Protein AF-A0A7I8E048-F1 (afdb_monomer_lite)

pLDDT: mean 87.45, std 17.74, range [36.0, 98.31]

Secondary structure (DSSP, 8-state):
-EEEEETTEEEEE-GGGHHHHHTTTPEEE-TTT--EEEPPPP-SHHHHHHHHHHHHHHHHHHHHHHHHHHHHHHHHHHHHHHHHHHHHS--TTSSSSSSS---

Foldseek 3Di:
DWWWDDVPDIDDDDPVCVVVVLQVQIFTADPPPRHGPGTRDDPDPVSVVVVVVVVVVVVVVVVVVVVVVVVVVVVVVVVVVVVVVVVPPPPPPPPDPDPDDDD

Sequence (103 aa):
MSQVRKGNRILTIEPHRVDDYVARGYDHIDEESGEVIKKGDPVSLADFKREYSSLKAQIKEKDARIVELEAQNADLTTKVEELEANAKT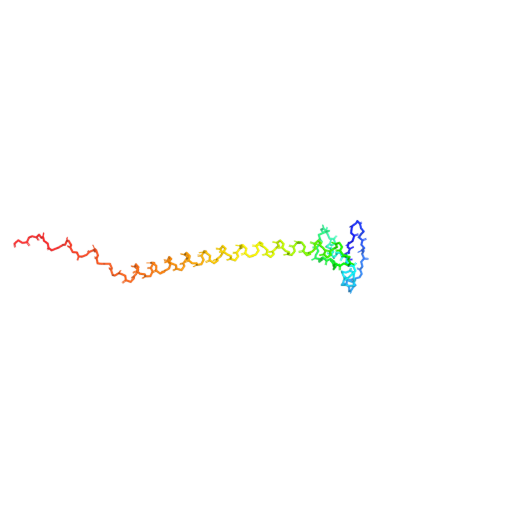PAKASKAKKDTAEE

Organism: NCBI:txid1982626

Structure (mmCIF, N/CA/C/O backbone):
data_AF-A0A7I8E048-F1
#
_entry.id   AF-A0A7I8E048-F1
#
loop_
_atom_site.group_PDB
_atom_site.id
_atom_site.type_symbol
_atom_site.label_atom_id
_atom_site.label_alt_id
_atom_site.label_comp_id
_atom_site.label_asym_id
_atom_site.label_entity_id
_atom_site.label_seq_id
_atom_site.pdbx_PDB_ins_code
_atom_site.Cartn_x
_atom_site.Cartn_y
_atom_site.Cartn_z
_atom_site.occupancy
_atom_site.B_iso_or_equiv
_atom_site.auth_seq_id
_atom_site.auth_comp_id
_atom_site.auth_asym_id
_atom_site.auth_atom_id
_atom_site.pdbx_PDB_model_num
ATOM 1 N N . MET A 1 1 ? 0.299 -12.443 -24.249 1.00 86.69 1 MET A N 1
ATOM 2 C CA . MET A 1 1 ? 1.519 -11.630 -24.038 1.00 86.69 1 MET A CA 1
ATOM 3 C C . MET A 1 1 ? 1.283 -10.777 -22.798 1.00 86.69 1 MET A C 1
ATOM 5 O O . MET A 1 1 ? 0.173 -10.815 -22.288 1.00 86.69 1 MET A O 1
ATOM 9 N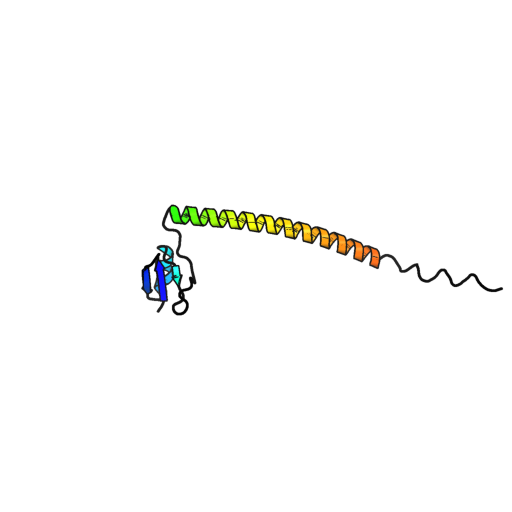 N . SER A 1 2 ? 2.284 -10.070 -22.276 1.00 94.31 2 SER A N 1
ATOM 10 C CA . SER A 1 2 ? 2.087 -9.115 -21.173 1.00 94.31 2 SER A CA 1
ATOM 11 C C . SER A 1 2 ? 2.686 -7.765 -21.540 1.00 94.31 2 SER A C 1
ATOM 13 O O . SER A 1 2 ? 3.637 -7.711 -22.320 1.00 94.31 2 SER A O 1
ATOM 15 N N . GLN A 1 3 ? 2.152 -6.676 -20.990 1.00 97.00 3 GLN A N 1
ATOM 16 C CA . GLN A 1 3 ? 2.641 -5.328 -21.269 1.00 97.00 3 GLN A CA 1
ATOM 17 C C . GLN A 1 3 ? 3.179 -4.663 -20.006 1.00 97.00 3 GLN A C 1
ATOM 19 O O . GLN A 1 3 ? 2.581 -4.730 -18.936 1.00 97.00 3 GLN A O 1
ATOM 24 N N . VAL A 1 4 ? 4.330 -4.005 -20.124 1.00 97.19 4 VAL A N 1
ATOM 25 C CA . VAL A 1 4 ? 4.936 -3.244 -19.027 1.00 97.19 4 VAL A CA 1
ATOM 26 C C . VAL A 1 4 ? 5.268 -1.823 -19.464 1.00 97.19 4 VAL A C 1
ATOM 28 O O . VAL A 1 4 ? 5.637 -1.591 -20.616 1.00 97.19 4 VAL A O 1
ATOM 31 N N . ARG A 1 5 ? 5.167 -0.854 -18.552 1.00 96.69 5 ARG A N 1
ATOM 32 C CA . ARG A 1 5 ? 5.317 0.578 -18.834 1.00 96.69 5 ARG A CA 1
ATOM 33 C C . ARG A 1 5 ? 6.317 1.254 -17.904 1.00 96.69 5 ARG A C 1
ATOM 35 O O . ARG A 1 5 ? 6.275 1.069 -16.697 1.00 96.69 5 ARG A O 1
ATOM 42 N N . LYS A 1 6 ? 7.167 2.126 -18.446 1.00 94.06 6 LYS A N 1
ATOM 43 C CA . LYS A 1 6 ? 7.992 3.057 -17.660 1.00 94.06 6 LYS A CA 1
ATOM 44 C C . LYS A 1 6 ? 7.983 4.434 -18.313 1.00 94.06 6 LYS A C 1
ATOM 46 O O . LYS A 1 6 ? 8.528 4.619 -19.402 1.00 94.06 6 LYS A O 1
ATOM 51 N N . GLY A 1 7 ? 7.326 5.397 -17.667 1.00 89.25 7 GLY A N 1
ATOM 52 C CA . GLY A 1 7 ? 7.013 6.686 -18.290 1.00 89.25 7 GLY A CA 1
ATOM 53 C C . GLY A 1 7 ? 6.171 6.488 -19.556 1.00 89.25 7 GLY A C 1
ATOM 54 O O . GLY A 1 7 ? 5.179 5.766 -19.528 1.00 89.25 7 GLY A O 1
ATOM 55 N N . ASN A 1 8 ? 6.610 7.064 -20.675 1.00 93.56 8 ASN A N 1
ATOM 56 C CA . ASN A 1 8 ? 5.923 6.953 -21.970 1.00 93.56 8 ASN A CA 1
ATOM 57 C C . ASN A 1 8 ? 6.288 5.681 -22.756 1.00 93.56 8 ASN A C 1
ATOM 59 O O . ASN A 1 8 ? 5.824 5.494 -23.877 1.00 93.56 8 ASN A O 1
ATOM 63 N N . ARG A 1 9 ? 7.158 4.822 -22.211 1.00 95.19 9 ARG A N 1
ATOM 64 C CA . ARG A 1 9 ? 7.616 3.608 -22.891 1.00 95.19 9 ARG A CA 1
ATOM 65 C C . ARG A 1 9 ? 6.773 2.415 -22.465 1.00 95.19 9 ARG A C 1
ATOM 67 O O . ARG A 1 9 ? 6.807 2.062 -21.290 1.00 95.19 9 ARG A O 1
ATOM 74 N N . ILE A 1 10 ? 6.106 1.774 -23.422 1.00 96.00 10 ILE A N 1
ATOM 75 C CA . ILE A 1 10 ? 5.395 0.500 -23.246 1.00 96.00 10 ILE A CA 1
ATOM 76 C C . ILE A 1 10 ? 6.171 -0.601 -23.975 1.00 96.00 10 ILE A C 1
ATOM 78 O O . ILE A 1 10 ? 6.682 -0.380 -25.074 1.00 96.00 10 ILE A O 1
ATOM 82 N N . LEU A 1 11 ? 6.306 -1.764 -23.343 1.00 96.38 11 LEU A N 1
ATOM 83 C CA . LEU A 1 11 ? 6.974 -2.941 -23.885 1.00 96.38 11 LEU A CA 1
ATOM 84 C C . LEU A 1 11 ? 6.052 -4.150 -23.782 1.00 96.38 11 LEU A C 1
ATOM 86 O O . LEU A 1 11 ? 5.561 -4.455 -22.698 1.00 96.38 11 LEU A O 1
ATOM 90 N N . THR A 1 12 ? 5.894 -4.872 -24.886 1.00 96.62 12 THR A N 1
ATOM 91 C CA . THR A 1 12 ? 5.264 -6.192 -24.892 1.00 96.62 12 THR A CA 1
ATOM 92 C C . THR A 1 12 ? 6.332 -7.242 -24.595 1.00 96.62 12 THR A C 1
ATOM 94 O O . THR A 1 12 ? 7.343 -7.326 -25.292 1.00 96.62 12 THR A O 1
ATOM 97 N N . ILE A 1 13 ? 6.129 -8.021 -23.539 1.00 95.25 13 ILE A N 1
ATOM 98 C CA . ILE A 1 13 ? 7.068 -9.022 -23.032 1.00 95.25 13 ILE A CA 1
ATOM 99 C C . ILE A 1 13 ? 6.371 -10.368 -22.820 1.00 95.25 13 ILE A C 1
ATOM 101 O O . ILE A 1 13 ? 5.142 -10.478 -22.831 1.00 95.25 13 ILE A O 1
ATOM 105 N N . GLU A 1 14 ? 7.173 -11.409 -22.623 1.00 95.44 14 GLU A N 1
ATOM 106 C CA . GLU A 1 14 ? 6.664 -12.716 -22.222 1.00 95.44 14 GLU A CA 1
ATOM 107 C C . GLU A 1 14 ? 6.159 -12.678 -20.767 1.00 95.44 14 GLU A C 1
ATOM 109 O O . GLU A 1 14 ? 6.811 -12.055 -19.922 1.00 95.44 14 GLU A O 1
ATOM 114 N N . PRO A 1 15 ? 5.045 -13.362 -20.439 1.00 93.75 15 PRO A N 1
ATOM 115 C CA . PRO A 1 15 ? 4.415 -13.258 -19.119 1.00 93.75 15 PRO A CA 1
ATOM 116 C C . PRO A 1 15 ? 5.331 -13.599 -17.938 1.00 93.75 15 PRO A C 1
ATOM 118 O O . PRO A 1 15 ? 5.275 -12.953 -16.898 1.00 93.75 15 PRO A O 1
ATOM 121 N N . HIS A 1 16 ? 6.229 -14.572 -18.102 1.00 95.12 16 HIS A N 1
ATOM 122 C CA . HIS A 1 16 ? 7.142 -14.994 -17.035 1.00 95.12 16 HIS A CA 1
ATOM 123 C C . HIS A 1 16 ? 8.255 -13.975 -16.735 1.00 95.12 16 HIS A C 1
ATOM 125 O O . HIS A 1 16 ? 8.960 -14.120 -15.745 1.00 95.12 16 HIS A O 1
ATOM 131 N N . ARG A 1 17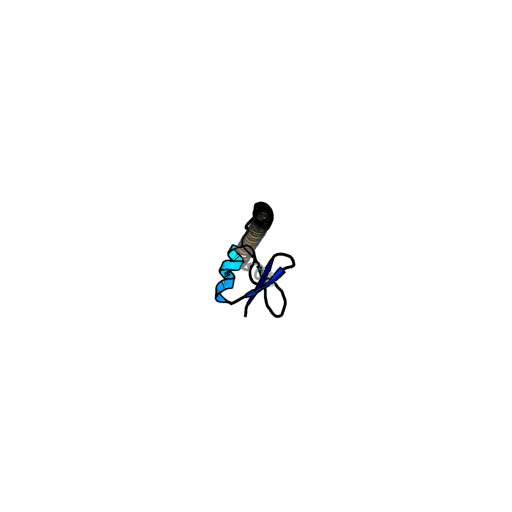 ? 8.426 -12.944 -17.575 1.00 96.06 17 ARG A N 1
ATOM 132 C CA . ARG A 1 17 ? 9.419 -11.877 -17.377 1.00 96.06 17 ARG A CA 1
ATOM 133 C C . ARG A 1 17 ? 8.839 -10.648 -16.685 1.00 96.06 17 ARG A C 1
ATOM 135 O O . ARG A 1 17 ? 9.575 -9.696 -16.443 1.00 96.06 17 ARG A O 1
ATOM 142 N N . VAL A 1 18 ? 7.538 -10.632 -16.393 1.00 95.88 18 VAL A N 1
ATOM 143 C CA . VAL A 1 18 ? 6.872 -9.470 -15.787 1.00 95.88 18 VAL A CA 1
ATOM 144 C C . VAL A 1 18 ? 7.549 -9.073 -14.480 1.00 95.88 18 VAL A C 1
ATOM 146 O O . VAL A 1 18 ? 7.894 -7.903 -14.325 1.00 95.88 18 VAL A O 1
ATOM 149 N N . ASP A 1 19 ? 7.833 -10.028 -13.594 1.00 96.31 19 ASP A N 1
ATOM 150 C CA . ASP A 1 19 ? 8.456 -9.724 -12.303 1.00 96.31 19 ASP A CA 1
ATOM 151 C C . ASP A 1 19 ? 9.882 -9.158 -12.442 1.00 96.31 19 ASP A C 1
ATOM 153 O O . ASP A 1 19 ? 10.229 -8.215 -11.732 1.00 96.31 19 ASP A O 1
ATOM 157 N N . ASP A 1 20 ? 10.673 -9.611 -13.423 1.00 97.00 20 ASP A N 1
ATOM 158 C CA . ASP A 1 20 ? 11.997 -9.032 -13.706 1.00 97.00 20 ASP A CA 1
ATOM 159 C C . ASP A 1 20 ? 11.911 -7.555 -14.112 1.00 97.00 20 ASP A C 1
ATOM 161 O O . ASP A 1 20 ? 12.781 -6.747 -13.779 1.00 97.00 20 ASP A O 1
ATOM 165 N N . TYR A 1 21 ? 10.892 -7.197 -14.897 1.00 96.62 21 TYR A N 1
ATOM 166 C CA . TYR A 1 21 ? 10.678 -5.822 -15.346 1.00 96.62 21 TYR A CA 1
ATOM 167 C C . TYR A 1 21 ? 10.090 -4.957 -14.231 1.00 96.62 21 TYR A C 1
ATOM 169 O O . TYR A 1 21 ? 10.504 -3.804 -14.083 1.00 96.62 21 TYR A O 1
ATOM 177 N N . VAL A 1 22 ? 9.206 -5.521 -13.408 1.00 96.50 22 VAL A N 1
ATOM 178 C CA . VAL A 1 22 ? 8.694 -4.879 -12.192 1.00 96.50 22 VAL A CA 1
ATOM 179 C C . VAL A 1 22 ? 9.836 -4.539 -11.240 1.00 96.50 22 VAL A C 1
ATOM 181 O O . VAL A 1 22 ? 9.951 -3.378 -10.855 1.00 96.50 22 VAL A O 1
ATOM 184 N N . ALA A 1 23 ? 10.768 -5.464 -10.995 1.00 95.62 23 ALA A N 1
ATOM 185 C CA . ALA A 1 23 ? 11.961 -5.220 -10.176 1.00 95.62 23 ALA A CA 1
ATOM 186 C C . ALA A 1 23 ? 12.896 -4.131 -10.745 1.00 95.62 23 ALA A C 1
ATOM 188 O O . ALA A 1 23 ? 13.703 -3.535 -10.034 1.00 95.62 23 ALA A O 1
ATOM 189 N N . ARG A 1 24 ? 12.793 -3.831 -12.047 1.00 95.19 24 ARG A N 1
ATOM 190 C CA . ARG A 1 24 ? 13.522 -2.737 -12.723 1.00 95.19 24 ARG A CA 1
ATOM 191 C C . ARG A 1 24 ? 12.733 -1.419 -12.750 1.00 95.19 24 ARG A C 1
ATOM 193 O O . ARG A 1 24 ? 13.153 -0.448 -13.403 1.00 95.19 24 ARG A O 1
ATOM 200 N N . GLY A 1 25 ? 11.588 -1.378 -12.076 1.00 94.38 25 GLY A N 1
ATOM 201 C CA . GLY A 1 25 ? 10.710 -0.219 -11.974 1.00 94.38 25 GLY A CA 1
ATOM 202 C C . GLY A 1 25 ? 9.833 0.010 -13.203 1.00 94.38 25 GLY A C 1
ATOM 203 O O . GLY A 1 25 ? 9.583 1.164 -13.553 1.00 94.38 25 GLY A O 1
ATOM 204 N N . TYR A 1 26 ? 9.432 -1.050 -13.912 1.00 96.88 26 TYR A N 1
ATOM 205 C CA . TYR A 1 26 ? 8.347 -0.977 -14.893 1.00 96.88 26 TYR A CA 1
ATOM 206 C C . TYR A 1 26 ? 7.018 -1.367 -14.239 1.00 96.88 26 TYR A C 1
ATOM 208 O O . TYR A 1 26 ? 6.936 -2.359 -13.528 1.00 96.88 26 TYR A O 1
ATOM 216 N N . ASP A 1 27 ? 5.962 -0.622 -14.532 1.00 96.62 27 ASP A N 1
ATOM 217 C CA . ASP A 1 27 ? 4.598 -0.965 -14.144 1.00 96.62 27 ASP A CA 1
ATOM 218 C C . ASP A 1 27 ? 4.083 -2.099 -15.040 1.00 96.62 27 ASP A C 1
ATOM 220 O O . ASP A 1 27 ? 4.156 -1.984 -16.260 1.00 96.62 27 ASP A O 1
ATOM 224 N N . HIS A 1 28 ? 3.526 -3.165 -14.470 1.00 97.12 28 HIS A N 1
ATOM 225 C CA . HIS A 1 28 ? 2.726 -4.131 -15.224 1.00 97.12 28 HIS A CA 1
ATOM 226 C C . HIS A 1 28 ? 1.369 -3.504 -15.526 1.00 97.12 28 HIS A C 1
ATOM 228 O O . HIS A 1 28 ? 0.675 -3.069 -14.601 1.00 97.12 28 HIS A O 1
ATOM 234 N N . ILE A 1 29 ? 1.012 -3.437 -16.806 1.00 96.94 29 ILE A N 1
ATOM 235 C CA . ILE A 1 29 ? -0.236 -2.835 -17.260 1.00 96.94 29 ILE A CA 1
ATOM 236 C C . ILE A 1 29 ? -1.125 -3.870 -17.937 1.00 96.94 29 ILE A C 1
ATOM 238 O O . ILE A 1 29 ? -0.639 -4.817 -18.556 1.00 96.94 29 ILE A O 1
ATOM 242 N N . ASP A 1 30 ? -2.426 -3.663 -17.803 1.00 94.62 30 ASP A N 1
ATOM 243 C CA . ASP A 1 30 ? -3.428 -4.418 -18.533 1.00 94.62 30 ASP A CA 1
ATOM 244 C C . ASP A 1 30 ? -3.393 -4.045 -20.019 1.00 94.62 30 ASP A C 1
ATOM 246 O O . ASP A 1 30 ? -3.258 -2.873 -20.376 1.00 94.62 30 ASP A O 1
ATOM 250 N N . GLU A 1 31 ? -3.472 -5.054 -20.882 1.00 90.12 31 GLU A N 1
ATOM 251 C CA . GLU A 1 31 ? -3.293 -4.889 -22.327 1.00 90.12 31 GLU A CA 1
ATOM 252 C C . GLU A 1 31 ? -4.489 -4.188 -22.991 1.00 90.12 31 GLU A C 1
ATOM 254 O O . GLU A 1 31 ? -4.299 -3.466 -23.970 1.00 90.12 31 GLU A O 1
ATOM 259 N N . GLU A 1 32 ? -5.701 -4.349 -22.453 1.00 89.50 32 GLU A N 1
ATOM 260 C CA . GLU A 1 32 ? -6.922 -3.772 -23.028 1.00 89.50 32 GLU A CA 1
ATOM 261 C C . GLU A 1 32 ? -7.196 -2.358 -22.505 1.00 89.50 32 GLU A C 1
ATOM 263 O O . GLU A 1 32 ? -7.498 -1.447 -23.277 1.00 89.50 32 GLU A O 1
ATOM 268 N N . SER A 1 33 ? -7.075 -2.160 -21.193 1.00 89.44 33 SER A N 1
ATOM 269 C CA . SER A 1 33 ? -7.401 -0.895 -20.525 1.00 89.44 33 SER A CA 1
ATOM 270 C C . SER A 1 33 ? -6.208 0.056 -20.382 1.00 89.44 33 SER A C 1
ATOM 272 O O . SER A 1 33 ? -6.392 1.264 -20.221 1.00 89.44 33 SER A O 1
ATOM 274 N N . GLY A 1 34 ? -4.970 -0.454 -20.423 1.00 89.31 34 GLY A N 1
ATOM 275 C CA . GLY A 1 34 ? -3.761 0.328 -20.137 1.00 89.31 34 GLY A CA 1
ATOM 276 C C . GLY A 1 34 ? -3.615 0.742 -18.664 1.00 89.31 34 GLY A C 1
ATOM 277 O O . GLY A 1 34 ? -2.737 1.556 -18.326 1.00 89.31 34 GLY A O 1
ATOM 278 N N . GLU A 1 35 ? -4.467 0.206 -17.786 1.00 93.94 35 GLU A N 1
ATOM 279 C CA . GLU A 1 35 ? -4.421 0.434 -16.346 1.00 93.94 35 GLU A CA 1
ATOM 280 C C . GLU A 1 35 ? -3.254 -0.313 -15.700 1.00 93.94 35 GLU A C 1
ATOM 282 O O . GLU A 1 35 ? -2.782 -1.334 -16.195 1.00 93.94 35 GLU A O 1
ATOM 287 N N . VAL A 1 36 ? -2.747 0.210 -14.581 1.00 94.69 36 VAL A N 1
ATOM 288 C CA . VAL A 1 36 ? -1.636 -0.426 -13.862 1.00 94.69 36 VAL A CA 1
ATOM 289 C C . VAL A 1 36 ? -2.174 -1.551 -12.989 1.00 94.69 36 VAL A C 1
ATOM 291 O O . VAL A 1 36 ? -2.813 -1.284 -11.977 1.00 94.69 36 VAL A O 1
ATOM 294 N N . ILE A 1 37 ? -1.837 -2.792 -13.341 1.00 95.31 37 ILE A N 1
ATOM 295 C CA . ILE A 1 37 ? -2.128 -3.988 -12.541 1.00 95.31 37 ILE A CA 1
ATOM 296 C C . ILE A 1 37 ? -1.174 -4.063 -11.343 1.00 95.31 37 ILE A C 1
ATOM 298 O O . ILE A 1 37 ? -1.593 -4.316 -10.216 1.00 95.31 37 ILE A O 1
ATOM 302 N N . LYS A 1 38 ? 0.128 -3.851 -11.577 1.00 94.62 38 LYS A N 1
ATOM 303 C CA . LYS A 1 38 ? 1.168 -3.907 -10.537 1.00 94.62 38 LYS A CA 1
ATOM 304 C C . LYS A 1 38 ? 2.170 -2.785 -10.753 1.00 94.62 38 LYS A C 1
ATOM 306 O O . LYS A 1 38 ? 2.692 -2.617 -11.854 1.00 94.62 38 LYS A O 1
ATOM 311 N N . LYS A 1 39 ? 2.440 -2.009 -9.704 1.00 93.56 39 LYS A N 1
ATOM 312 C CA . LYS A 1 39 ? 3.450 -0.948 -9.746 1.00 93.56 39 LYS A CA 1
ATOM 313 C C . LYS A 1 39 ? 4.855 -1.541 -9.783 1.00 93.56 39 LYS A C 1
ATOM 315 O O . LYS A 1 39 ? 5.109 -2.543 -9.123 1.00 93.56 39 LYS A O 1
ATOM 320 N N . GLY A 1 40 ? 5.730 -0.917 -10.568 1.00 94.00 40 GLY A N 1
ATOM 321 C CA . GLY A 1 40 ? 7.153 -1.235 -10.579 1.00 94.00 40 GLY A CA 1
ATOM 322 C C . GLY A 1 40 ? 7.819 -0.873 -9.255 1.00 94.00 40 GLY A C 1
ATOM 323 O O . GLY A 1 40 ? 7.435 0.112 -8.619 1.00 94.00 40 GLY A O 1
ATOM 324 N N . ASP A 1 41 ? 8.844 -1.633 -8.882 1.00 93.88 41 ASP A N 1
ATOM 325 C CA . ASP A 1 41 ? 9.604 -1.391 -7.661 1.00 93.88 41 ASP A CA 1
ATOM 326 C C . ASP A 1 41 ? 10.366 -0.055 -7.752 1.00 93.88 41 ASP A C 1
ATOM 328 O O . ASP A 1 41 ? 10.843 0.334 -8.831 1.00 93.88 41 ASP A O 1
ATOM 332 N N . PRO A 1 42 ? 10.509 0.679 -6.636 1.00 92.75 42 PRO A N 1
ATOM 333 C CA . PRO A 1 42 ? 11.323 1.884 -6.596 1.00 92.75 42 PRO A CA 1
ATOM 334 C C . PRO A 1 42 ? 12.790 1.540 -6.887 1.00 92.75 42 PRO A C 1
ATOM 336 O O . PRO A 1 42 ? 13.440 0.801 -6.153 1.00 92.75 42 PRO A O 1
ATOM 339 N N . VAL A 1 43 ? 13.341 2.117 -7.956 1.00 94.00 43 VAL A N 1
ATOM 340 C CA . VAL A 1 43 ? 14.743 1.888 -8.365 1.00 94.00 43 VAL A CA 1
ATOM 341 C C . VAL A 1 43 ? 15.626 3.124 -8.220 1.00 94.00 43 VAL A C 1
ATOM 343 O O . VAL A 1 43 ? 16.838 3.049 -8.411 1.00 94.00 43 VAL A O 1
ATOM 346 N N . SER A 1 44 ? 15.041 4.278 -7.895 1.00 92.50 44 SER A N 1
ATOM 347 C CA . SER A 1 44 ? 15.766 5.531 -7.696 1.00 92.50 44 SER A CA 1
ATOM 348 C C . SER A 1 44 ? 15.435 6.172 -6.353 1.00 92.50 44 SER A C 1
ATOM 350 O O . SER A 1 44 ? 14.364 5.967 -5.784 1.00 92.50 44 SER A O 1
ATOM 352 N N . LEU A 1 45 ? 16.335 7.029 -5.860 1.00 93.19 45 LEU A N 1
ATOM 353 C CA . LEU A 1 45 ? 16.099 7.798 -4.635 1.00 93.19 45 LEU A CA 1
ATOM 354 C C . LEU A 1 45 ? 14.831 8.667 -4.727 1.00 93.19 45 LEU A C 1
ATOM 356 O O . LEU A 1 45 ? 14.156 8.883 -3.723 1.00 93.19 45 LEU A O 1
ATOM 360 N N . ALA A 1 46 ? 14.509 9.177 -5.918 1.00 91.69 46 ALA A N 1
ATOM 361 C CA . ALA A 1 46 ? 13.293 9.952 -6.143 1.00 91.69 46 ALA A CA 1
ATOM 362 C C . ALA A 1 46 ? 12.034 9.083 -5.994 1.00 91.69 46 ALA A C 1
ATOM 364 O O . ALA A 1 46 ? 11.077 9.517 -5.350 1.00 91.69 46 ALA A O 1
ATOM 365 N N . ASP A 1 47 ? 12.063 7.851 -6.516 1.00 90.62 47 ASP A N 1
ATOM 366 C CA . ASP A 1 47 ? 10.966 6.891 -6.362 1.00 90.62 47 ASP A CA 1
ATOM 367 C C . ASP A 1 47 ? 10.749 6.553 -4.885 1.00 90.62 47 ASP A C 1
ATOM 369 O O . ASP A 1 47 ? 9.635 6.705 -4.383 1.00 90.62 47 ASP A O 1
ATOM 373 N N . PHE A 1 48 ? 11.826 6.230 -4.160 1.00 93.56 48 PHE A N 1
ATOM 374 C CA . PHE A 1 48 ? 11.762 5.959 -2.722 1.00 93.56 48 PHE A CA 1
ATOM 375 C C . PHE A 1 48 ? 11.222 7.147 -1.919 1.00 93.56 48 PHE A C 1
ATOM 377 O O . PHE A 1 48 ? 10.392 6.965 -1.032 1.00 93.56 48 PHE A O 1
ATOM 384 N N . LYS A 1 49 ? 11.641 8.384 -2.224 1.00 95.06 49 LYS A N 1
ATOM 385 C CA . LYS A 1 49 ? 11.113 9.585 -1.550 1.00 95.06 49 LYS A CA 1
ATOM 386 C C . LYS A 1 49 ? 9.616 9.774 -1.796 1.00 95.06 49 LYS A C 1
ATOM 388 O O . LYS A 1 49 ? 8.891 10.160 -0.875 1.00 95.06 49 LYS A O 1
ATOM 393 N N . ARG A 1 50 ? 9.152 9.514 -3.023 1.00 91.81 50 ARG A N 1
ATOM 394 C CA . ARG A 1 50 ? 7.731 9.596 -3.384 1.00 91.81 50 ARG A CA 1
ATOM 395 C C . ARG A 1 50 ? 6.921 8.542 -2.637 1.00 91.81 50 ARG A C 1
ATOM 397 O O . ARG A 1 50 ? 5.903 8.878 -2.036 1.00 91.81 50 ARG A O 1
ATOM 404 N N . GLU A 1 51 ? 7.384 7.298 -2.650 1.00 92.50 51 GLU A N 1
ATOM 405 C CA . GLU A 1 51 ? 6.716 6.189 -1.973 1.00 92.50 51 GLU A CA 1
ATOM 406 C C . GLU A 1 51 ? 6.679 6.392 -0.460 1.00 92.50 51 GLU A C 1
ATOM 408 O O . GLU A 1 51 ? 5.611 6.315 0.137 1.00 92.50 51 GLU A O 1
ATOM 413 N N . TYR A 1 52 ? 7.798 6.792 0.148 1.00 95.56 52 TYR A N 1
ATOM 414 C CA . TYR A 1 52 ? 7.857 7.123 1.570 1.00 95.56 52 TYR A CA 1
ATOM 415 C C . TYR A 1 52 ? 6.858 8.222 1.951 1.00 95.56 52 TYR A C 1
ATOM 417 O O . TYR A 1 52 ? 6.153 8.112 2.953 1.00 95.56 52 TYR A O 1
ATOM 425 N N . SER A 1 53 ? 6.761 9.278 1.138 1.00 96.25 53 SER A N 1
ATOM 426 C CA . SER A 1 53 ? 5.810 10.369 1.380 1.00 96.25 53 SER A CA 1
ATOM 427 C C . SER A 1 53 ? 4.358 9.892 1.278 1.00 96.25 53 SER A C 1
ATOM 429 O O . SER A 1 53 ? 3.531 10.271 2.107 1.00 96.25 53 SER A O 1
ATOM 431 N N . SER A 1 54 ? 4.055 9.029 0.301 1.00 95.19 54 SER A N 1
ATOM 432 C CA . SER A 1 54 ? 2.730 8.418 0.151 1.00 95.19 54 SER A CA 1
ATOM 433 C C . SER A 1 54 ? 2.387 7.509 1.332 1.00 95.19 54 SER A C 1
ATOM 435 O O . SER A 1 54 ? 1.321 7.661 1.925 1.00 95.19 54 SER A O 1
ATOM 437 N N . LEU A 1 55 ? 3.306 6.626 1.737 1.00 96.38 55 LEU A N 1
ATOM 438 C CA . LEU A 1 55 ? 3.129 5.749 2.896 1.00 96.38 55 LEU A CA 1
ATOM 439 C C . LEU A 1 55 ? 2.912 6.556 4.176 1.00 96.38 55 LEU A C 1
ATOM 441 O O . LEU A 1 55 ? 2.007 6.252 4.946 1.00 96.38 55 LEU A O 1
ATOM 445 N N . LYS A 1 56 ? 3.684 7.627 4.386 1.00 97.69 56 LYS A N 1
ATOM 446 C CA . LYS A 1 56 ? 3.524 8.507 5.549 1.00 97.69 56 LYS A CA 1
ATOM 447 C C . LYS A 1 56 ? 2.139 9.161 5.597 1.00 97.69 56 LYS A C 1
ATOM 449 O O . LYS A 1 56 ? 1.562 9.277 6.677 1.00 97.69 56 LYS A O 1
ATOM 454 N N . ALA A 1 57 ? 1.599 9.574 4.450 1.00 97.62 57 ALA A N 1
ATOM 455 C CA . ALA A 1 57 ? 0.245 10.119 4.368 1.00 97.62 57 ALA A CA 1
ATOM 456 C C . ALA A 1 57 ? -0.818 9.053 4.680 1.00 97.62 57 ALA A C 1
ATOM 458 O O . ALA A 1 57 ? -1.707 9.306 5.489 1.00 97.62 57 ALA A O 1
ATOM 459 N N . GLN A 1 58 ? -0.677 7.851 4.116 1.00 97.50 58 GLN A N 1
ATOM 460 C CA . GLN A 1 58 ? -1.593 6.738 4.377 1.00 97.50 58 GLN A CA 1
ATOM 461 C C . GLN A 1 58 ? -1.583 6.291 5.840 1.00 97.50 58 GLN A C 1
ATOM 463 O O . GLN A 1 58 ? -2.631 5.931 6.366 1.00 97.50 58 GLN A O 1
ATOM 468 N N . ILE A 1 59 ? -0.420 6.291 6.499 1.00 98.00 59 ILE A N 1
ATOM 469 C CA . ILE A 1 59 ? -0.320 5.987 7.933 1.00 98.00 59 ILE A CA 1
ATOM 470 C C . ILE A 1 59 ? -1.123 7.015 8.727 1.00 98.00 59 ILE A C 1
ATOM 472 O O . ILE A 1 59 ? -2.002 6.635 9.488 1.00 98.00 59 ILE A O 1
ATOM 476 N N . LYS A 1 60 ? -0.914 8.311 8.467 1.00 97.94 60 LYS A N 1
ATOM 477 C CA . LYS A 1 60 ? -1.649 9.383 9.151 1.00 97.94 60 LYS A CA 1
ATOM 478 C C . LYS A 1 60 ? -3.168 9.271 8.966 1.00 97.94 60 LYS A C 1
ATOM 480 O O . LYS A 1 60 ? -3.920 9.527 9.901 1.00 97.94 60 LYS A O 1
ATOM 485 N N . GLU A 1 61 ? -3.619 8.921 7.765 1.00 98.19 61 GLU A N 1
ATOM 486 C CA . GLU A 1 61 ? -5.038 8.703 7.473 1.00 98.19 61 GLU A CA 1
ATOM 487 C C . GLU A 1 61 ? -5.597 7.494 8.234 1.00 98.19 61 GLU A C 1
ATOM 489 O O . GLU A 1 61 ? -6.649 7.595 8.864 1.00 98.19 61 GLU A O 1
ATOM 494 N N . LYS A 1 62 ? -4.874 6.367 8.227 1.00 98.00 62 LYS A N 1
ATOM 495 C CA . LYS A 1 62 ? -5.276 5.165 8.967 1.00 98.00 62 LYS A CA 1
ATOM 496 C C . LYS A 1 62 ? -5.308 5.408 10.475 1.00 98.00 62 LYS A C 1
ATOM 498 O O . LYS A 1 62 ? -6.267 4.988 11.111 1.00 98.00 62 LYS A O 1
ATOM 503 N N . ASP A 1 63 ? -4.336 6.130 11.028 1.00 98.31 63 ASP A N 1
ATOM 504 C CA . ASP A 1 63 ? -4.311 6.499 12.448 1.00 98.31 63 ASP A CA 1
ATOM 505 C C . ASP A 1 63 ? -5.532 7.353 12.820 1.00 98.31 63 ASP A C 1
ATOM 507 O O 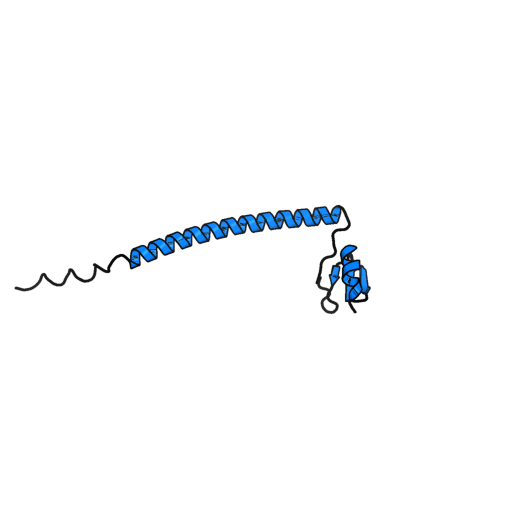. ASP A 1 63 ? -6.202 7.085 13.815 1.00 98.31 63 ASP A O 1
ATOM 511 N N . ALA A 1 64 ? -5.884 8.341 11.989 1.00 98.06 64 ALA A N 1
ATOM 512 C CA . ALA A 1 64 ? -7.088 9.144 12.200 1.00 98.06 64 ALA A CA 1
ATOM 513 C C . ALA A 1 64 ? -8.367 8.290 12.146 1.00 98.06 64 ALA A C 1
ATOM 515 O O . ALA A 1 64 ? -9.271 8.477 12.961 1.00 98.06 64 ALA A O 1
ATOM 516 N N . ARG A 1 65 ? -8.428 7.322 11.223 1.00 98.12 65 ARG A N 1
ATOM 517 C CA . ARG A 1 65 ? -9.564 6.403 11.114 1.00 98.12 65 ARG A CA 1
ATOM 518 C C . ARG A 1 65 ? -9.674 5.461 12.312 1.00 98.12 65 ARG A C 1
ATOM 520 O O . ARG A 1 65 ? -10.788 5.153 12.722 1.00 98.12 65 ARG A O 1
ATOM 527 N N . ILE A 1 66 ? -8.551 5.014 12.875 1.00 98.25 66 ILE A N 1
ATOM 528 C CA . ILE A 1 66 ? -8.533 4.209 14.104 1.00 98.25 66 ILE A CA 1
ATOM 529 C C . ILE A 1 66 ? -9.142 5.009 15.254 1.00 98.25 66 ILE A C 1
ATOM 531 O O . ILE A 1 66 ? -10.076 4.521 15.880 1.00 98.25 66 ILE A O 1
ATOM 535 N N . VAL A 1 67 ? -8.703 6.254 15.463 1.00 98.25 67 VAL A N 1
ATOM 536 C CA . VAL A 1 67 ? -9.250 7.127 16.519 1.00 98.25 67 VAL A CA 1
ATOM 537 C C . VAL A 1 67 ? -10.761 7.332 16.357 1.00 98.25 67 VAL A C 1
ATOM 539 O O . VAL A 1 67 ? -11.508 7.274 17.332 1.00 98.25 67 VAL A O 1
ATOM 542 N N . GLU A 1 68 ? -11.236 7.542 15.128 1.00 97.94 68 GLU A N 1
ATOM 543 C CA . GLU A 1 68 ? -12.670 7.679 14.847 1.00 97.94 68 GLU A CA 1
ATOM 544 C C . GLU A 1 68 ? -13.452 6.400 15.191 1.00 97.94 68 GLU A C 1
ATOM 546 O O . GLU A 1 68 ? -14.510 6.465 15.817 1.00 97.94 68 GLU A O 1
ATOM 551 N N . LEU A 1 69 ? -12.930 5.233 14.805 1.00 98.00 69 LEU A N 1
ATOM 552 C CA . LEU A 1 69 ? -13.561 3.944 15.091 1.00 98.00 69 LEU A CA 1
ATOM 553 C C . LEU A 1 69 ? -13.547 3.613 16.588 1.00 98.00 69 LEU A C 1
ATOM 555 O O . LEU A 1 69 ? -14.516 3.053 17.096 1.00 98.00 69 LEU A O 1
ATOM 559 N N . GLU A 1 70 ? -12.483 3.969 17.307 1.00 97.88 70 GLU A N 1
ATOM 560 C CA . GLU A 1 70 ? -12.405 3.819 18.762 1.00 97.88 70 GLU A CA 1
ATOM 561 C C . GLU A 1 70 ? -13.469 4.667 19.469 1.00 97.88 70 GLU A C 1
ATOM 563 O O . GLU A 1 70 ? -14.159 4.159 20.354 1.00 97.88 70 GLU A O 1
ATOM 568 N N . ALA A 1 71 ? -13.673 5.915 19.033 1.00 97.44 71 ALA A N 1
ATOM 569 C CA . ALA A 1 71 ? -14.736 6.772 19.558 1.00 97.44 71 ALA A CA 1
ATOM 570 C C . ALA A 1 71 ? -16.134 6.191 19.280 1.00 97.44 71 ALA A C 1
ATOM 572 O O . ALA A 1 71 ? -16.952 6.083 20.191 1.00 97.44 71 ALA A O 1
ATOM 573 N N . GLN A 1 72 ? -16.388 5.729 18.049 1.00 97.31 72 GLN A N 1
ATOM 574 C CA . GLN A 1 72 ? -17.658 5.083 17.696 1.00 97.31 72 GLN A CA 1
ATOM 575 C C . GLN A 1 72 ? -17.920 3.818 18.524 1.00 97.31 72 GLN A C 1
ATOM 577 O O . GLN A 1 72 ? -19.048 3.583 18.955 1.00 97.31 72 GLN A O 1
ATOM 582 N N . ASN A 1 73 ? -16.890 3.007 18.773 1.00 96.88 73 ASN A N 1
ATOM 583 C CA . ASN A 1 73 ? -17.016 1.818 19.611 1.00 96.88 73 ASN A CA 1
ATOM 584 C C . ASN A 1 73 ? -17.323 2.173 21.070 1.00 96.88 73 ASN A C 1
ATOM 586 O O . ASN A 1 73 ? -18.136 1.487 21.692 1.00 96.88 73 ASN A O 1
ATOM 590 N N . ALA A 1 74 ? -16.722 3.236 21.611 1.00 96.94 74 ALA A N 1
ATOM 591 C CA . ALA A 1 74 ? -17.037 3.715 22.954 1.00 96.94 74 ALA A CA 1
ATOM 592 C C . ALA A 1 74 ? -18.509 4.156 23.059 1.00 96.94 74 ALA A C 1
ATOM 594 O O . ALA A 1 74 ? -19.219 3.687 23.947 1.00 96.94 74 ALA A O 1
ATOM 595 N N . ASP A 1 75 ? -18.992 4.959 22.106 1.00 96.56 75 ASP A N 1
ATOM 596 C CA . ASP A 1 75 ? -20.385 5.429 22.058 1.00 96.56 75 ASP A CA 1
ATOM 597 C C . ASP A 1 75 ? -21.400 4.286 21.890 1.00 96.56 75 ASP A C 1
ATOM 599 O O . ASP A 1 75 ? -22.493 4.298 22.458 1.00 96.56 75 ASP A O 1
ATOM 603 N N . LEU A 1 76 ? -21.065 3.271 21.093 1.00 96.38 76 LEU A N 1
ATOM 604 C CA . LEU A 1 76 ? -21.917 2.092 20.949 1.00 96.38 76 LEU A CA 1
ATOM 605 C C . LEU A 1 76 ? -21.929 1.246 22.221 1.00 96.38 76 LEU A C 1
ATOM 607 O O . LEU A 1 76 ? -22.983 0.730 22.586 1.00 96.38 76 LEU A O 1
ATOM 611 N N . THR A 1 77 ? -20.788 1.123 22.901 1.00 96.19 77 THR A N 1
ATOM 612 C CA . THR A 1 77 ? -20.686 0.374 24.160 1.00 96.19 77 THR A CA 1
ATOM 613 C C . THR A 1 77 ? -21.570 1.005 25.232 1.00 96.19 77 THR A C 1
ATOM 615 O O . THR A 1 77 ? -22.392 0.306 25.821 1.00 96.19 77 THR A O 1
ATOM 618 N N . THR A 1 78 ? -21.498 2.327 25.415 1.00 95.44 78 THR A N 1
ATOM 619 C CA . THR A 1 78 ? -22.355 3.040 26.379 1.00 95.44 78 THR A CA 1
ATOM 620 C C . THR A 1 78 ? -23.836 2.892 26.035 1.00 95.44 78 THR A C 1
ATOM 622 O O . THR A 1 78 ? -24.653 2.585 26.901 1.00 95.44 78 THR A O 1
ATOM 625 N N . LYS A 1 79 ? -24.199 3.008 24.753 1.00 94.75 79 LYS A N 1
ATOM 626 C CA . LYS A 1 79 ? -25.585 2.823 24.308 1.00 94.75 79 LYS A CA 1
ATOM 627 C C . LYS A 1 79 ? -26.106 1.405 24.552 1.00 94.75 79 LYS A C 1
ATOM 629 O O . LYS A 1 79 ? -27.278 1.232 24.886 1.00 94.75 79 LYS A O 1
ATOM 634 N N . VAL A 1 80 ? -25.266 0.385 24.375 1.00 94.75 80 VAL A N 1
ATOM 635 C CA . VAL A 1 80 ? -25.625 -1.005 24.695 1.00 94.75 80 VAL A CA 1
ATOM 636 C C . VAL A 1 80 ? -25.847 -1.163 26.198 1.00 94.75 80 VAL A C 1
ATOM 638 O O . VAL A 1 80 ? -26.873 -1.715 26.590 1.00 94.75 80 VAL A O 1
ATOM 641 N N . GLU A 1 81 ? -24.961 -0.621 27.035 1.00 93.88 81 GLU A N 1
ATOM 642 C CA . GLU A 1 81 ? -25.113 -0.648 28.496 1.00 93.88 81 GLU A CA 1
ATOM 643 C C . GLU A 1 81 ? -26.414 0.033 28.958 1.00 93.88 81 GLU A C 1
ATOM 645 O O . GLU A 1 81 ? -27.147 -0.523 29.781 1.00 93.88 81 GLU A O 1
ATOM 650 N N . GLU A 1 82 ? -26.754 1.195 28.394 1.00 92.31 82 GLU A N 1
ATOM 651 C CA . GLU A 1 82 ? -28.007 1.907 28.682 1.00 92.31 82 GLU A CA 1
ATOM 652 C C . GLU A 1 82 ? -29.247 1.098 28.283 1.00 92.31 82 GLU A C 1
ATOM 654 O O . GLU A 1 82 ? -30.218 1.004 29.042 1.00 92.31 82 GLU A O 1
ATOM 659 N N . LEU A 1 83 ? -29.231 0.493 27.092 1.00 92.25 83 LEU A N 1
ATOM 660 C CA . LEU A 1 83 ? -30.331 -0.346 26.620 1.00 92.25 83 LEU A CA 1
ATOM 661 C C . LEU A 1 83 ? -30.488 -1.602 27.480 1.00 92.25 83 LEU A C 1
ATOM 663 O O . LEU A 1 83 ? -31.615 -1.976 27.812 1.00 92.25 83 LEU A O 1
ATOM 667 N N . GLU A 1 84 ? -29.385 -2.231 27.886 1.00 92.00 84 GLU A N 1
ATOM 668 C CA . GLU A 1 84 ? -29.415 -3.361 28.810 1.00 92.00 84 GLU A CA 1
ATOM 669 C C . GLU A 1 84 ? -29.959 -2.974 30.187 1.00 92.00 84 GLU A C 1
ATOM 671 O O . GLU A 1 84 ? -30.738 -3.731 30.771 1.00 92.00 84 GLU A O 1
ATOM 676 N N . ALA A 1 85 ? -29.573 -1.810 30.716 1.00 89.31 85 ALA A N 1
ATOM 677 C CA . ALA A 1 85 ? -30.098 -1.298 31.976 1.00 89.31 85 ALA A CA 1
ATOM 678 C C . ALA A 1 85 ? -31.614 -1.053 31.885 1.00 89.31 85 ALA A C 1
ATOM 680 O O . ALA A 1 85 ? -32.363 -1.524 32.744 1.00 89.31 85 ALA A O 1
ATOM 681 N N . ASN A 1 86 ? -32.077 -0.417 30.804 1.00 84.62 86 ASN A N 1
ATOM 682 C CA . ASN A 1 86 ? -33.500 -0.187 30.541 1.00 84.62 86 ASN A CA 1
ATOM 683 C C . ASN A 1 86 ? -34.293 -1.492 30.347 1.00 84.62 86 ASN A C 1
ATOM 685 O O . ASN A 1 86 ? -35.443 -1.590 30.777 1.00 84.62 86 ASN A O 1
ATOM 689 N N . ALA A 1 87 ? -33.697 -2.519 29.737 1.00 84.31 87 ALA A N 1
ATOM 690 C CA . ALA A 1 87 ? -34.323 -3.835 29.602 1.00 84.31 87 ALA A CA 1
ATOM 691 C C . ALA A 1 87 ? -34.394 -4.599 30.939 1.00 84.31 87 ALA A C 1
ATOM 693 O O . ALA A 1 87 ? -35.335 -5.362 31.167 1.00 84.31 87 ALA A O 1
ATOM 694 N N . LYS A 1 88 ? -33.415 -4.397 31.833 1.00 74.81 88 LYS A N 1
ATOM 695 C CA . LYS A 1 88 ? -33.367 -5.004 33.177 1.00 74.81 88 LYS A CA 1
ATOM 696 C C . LYS A 1 88 ? -34.262 -4.281 34.186 1.00 74.81 88 LYS A C 1
ATOM 698 O O . LYS A 1 88 ? -34.667 -4.897 35.174 1.00 74.81 88 LYS A O 1
ATOM 703 N N . THR A 1 89 ? -34.612 -3.011 33.963 1.00 56.66 89 THR A N 1
ATOM 704 C CA . THR A 1 89 ? -35.640 -2.345 34.771 1.00 56.66 89 THR A CA 1
ATOM 705 C C . THR A 1 89 ? -37.013 -2.943 34.460 1.00 56.66 89 THR A C 1
ATOM 707 O O . THR A 1 89 ? -37.496 -2.815 33.334 1.00 56.66 89 THR A O 1
ATOM 710 N N . PRO A 1 90 ? -37.685 -3.602 35.425 1.00 55.12 90 PRO A N 1
ATOM 711 C CA . PRO A 1 90 ? -39.014 -4.134 35.183 1.00 55.12 90 PRO A CA 1
ATOM 712 C C . PRO A 1 90 ? -39.958 -2.974 34.873 1.00 55.12 90 PRO A C 1
ATOM 714 O O . PRO A 1 90 ? -39.915 -1.945 35.549 1.00 55.12 90 PRO A O 1
ATOM 717 N N . ALA A 1 91 ? -40.841 -3.166 33.893 1.00 54.16 91 ALA A N 1
ATOM 718 C CA . ALA A 1 91 ? -41.962 -2.290 33.573 1.00 54.16 91 ALA A CA 1
ATOM 719 C C . ALA A 1 91 ? -42.925 -2.137 34.775 1.00 54.16 91 ALA A C 1
ATOM 721 O O . ALA A 1 91 ? -44.044 -2.642 34.780 1.00 54.16 91 ALA A O 1
ATOM 722 N N . LYS A 1 92 ? -42.501 -1.443 35.833 1.00 47.25 92 LYS A N 1
ATOM 723 C CA . LYS A 1 92 ? -43.308 -1.055 36.995 1.00 47.25 92 LYS A CA 1
ATOM 724 C C . LYS A 1 92 ? -43.791 0.384 36.819 1.00 47.25 92 LYS A C 1
ATOM 726 O O . LYS A 1 92 ? -43.547 1.242 37.653 1.00 47.25 92 LYS A O 1
ATOM 731 N N . ALA A 1 93 ? -44.489 0.640 35.717 1.00 48.25 93 ALA A N 1
ATOM 732 C CA . ALA A 1 93 ? -45.269 1.867 35.547 1.00 48.25 93 ALA A CA 1
ATOM 733 C C . ALA A 1 93 ? -46.699 1.617 35.034 1.00 48.25 93 ALA A C 1
ATOM 735 O O . ALA A 1 93 ? -47.481 2.557 34.949 1.00 48.25 93 ALA A O 1
ATOM 736 N N . SER A 1 94 ? -47.094 0.368 34.743 1.00 46.28 94 SER A N 1
ATOM 737 C CA . SER A 1 94 ? -48.426 0.059 34.189 1.00 46.28 94 SER A CA 1
ATOM 738 C C . SER A 1 94 ? -49.413 -0.614 35.157 1.00 46.28 94 SER A C 1
ATOM 740 O O . SER A 1 94 ? -50.541 -0.895 34.765 1.00 46.28 94 SER A O 1
ATOM 742 N N . LYS A 1 95 ? -49.064 -0.831 36.435 1.00 41.38 95 LYS A N 1
ATOM 743 C CA . LYS A 1 95 ? -49.992 -1.377 37.451 1.00 41.38 95 LYS A CA 1
ATOM 744 C C . LYS A 1 95 ? -49.880 -0.653 38.798 1.00 41.38 95 LYS A C 1
ATOM 746 O O . LYS A 1 95 ? -49.348 -1.210 39.747 1.00 41.38 95 LYS A O 1
ATOM 751 N N . ALA A 1 96 ? -50.347 0.592 38.883 1.00 41.75 96 ALA A N 1
ATOM 752 C CA . ALA A 1 96 ? -50.608 1.247 40.179 1.00 41.75 96 ALA A CA 1
ATOM 753 C C . ALA A 1 96 ? -51.680 2.361 40.120 1.00 41.75 96 ALA A C 1
ATOM 755 O O . ALA A 1 96 ? -51.717 3.225 40.987 1.00 41.75 96 ALA A O 1
ATOM 756 N N . LYS A 1 97 ? -52.554 2.372 39.101 1.00 42.12 97 LYS A N 1
ATOM 757 C CA . LYS A 1 97 ? -53.702 3.302 39.010 1.00 42.12 97 LYS A CA 1
ATOM 758 C C . LYS A 1 97 ? -55.030 2.580 38.732 1.00 42.12 97 LYS A C 1
ATOM 760 O O . LYS A 1 97 ? -55.825 3.054 37.928 1.00 42.12 97 LYS A O 1
ATOM 765 N N . LYS A 1 98 ? -55.266 1.409 39.337 1.00 42.34 98 LYS A N 1
ATOM 766 C CA . LYS A 1 98 ? -56.575 0.736 39.217 1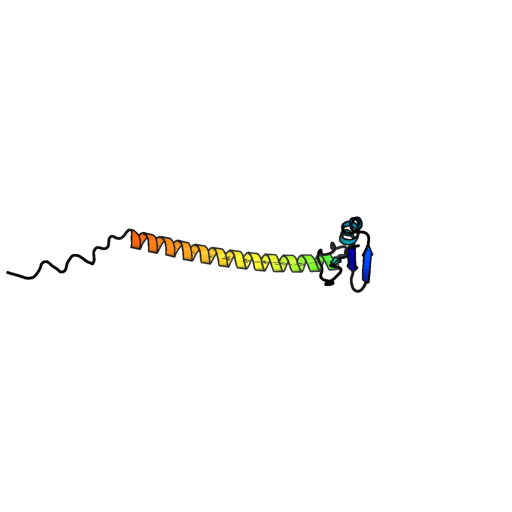.00 42.34 98 LYS A CA 1
ATOM 767 C C . LYS A 1 98 ? -57.154 0.163 40.512 1.00 42.34 98 LYS A C 1
ATOM 769 O O . LYS A 1 98 ? -58.062 -0.640 40.417 1.00 42.34 98 LYS A O 1
ATOM 774 N N . ASP A 1 99 ? -56.694 0.607 41.680 1.00 42.22 99 ASP A N 1
ATOM 775 C CA . ASP A 1 99 ? -57.338 0.271 42.959 1.00 42.22 99 ASP A CA 1
ATOM 776 C C . ASP A 1 99 ? -57.426 1.537 43.823 1.00 42.22 99 ASP A C 1
ATOM 778 O O . ASP A 1 99 ? -56.675 1.746 44.771 1.00 42.22 99 ASP A O 1
ATOM 782 N N . THR A 1 100 ? -58.261 2.480 43.394 1.00 45.47 100 THR A N 1
ATOM 783 C CA . THR A 1 100 ? -58.748 3.603 44.217 1.00 45.47 100 THR A CA 1
ATOM 784 C C . THR A 1 100 ? -60.008 4.157 43.559 1.00 45.47 100 THR A C 1
ATOM 786 O O . THR A 1 100 ? -60.050 5.289 43.094 1.00 45.47 100 THR A O 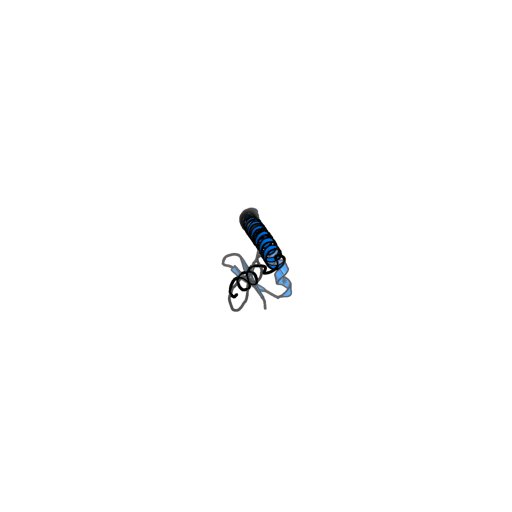1
ATOM 789 N N . ALA A 1 101 ? -61.023 3.309 43.438 1.00 45.94 101 ALA A N 1
ATOM 790 C CA . ALA A 1 101 ? -62.399 3.741 43.250 1.00 45.94 101 ALA A CA 1
ATOM 791 C C . ALA A 1 101 ? -63.328 2.590 43.641 1.00 45.94 101 ALA A C 1
ATOM 793 O O . ALA A 1 101 ? -63.126 1.475 43.169 1.00 45.94 101 ALA A O 1
ATOM 794 N N . GLU A 1 102 ? -64.325 2.951 44.447 1.00 39.34 102 GLU A N 1
ATOM 795 C CA . GLU A 1 102 ? -65.512 2.189 44.853 1.00 39.34 102 GLU A CA 1
ATOM 796 C C . GLU A 1 102 ? -65.293 1.131 45.942 1.00 39.34 102 GLU A C 1
ATOM 798 O O . GLU A 1 102 ? -64.385 0.311 45.859 1.00 39.34 102 GLU A O 1
ATOM 803 N N . GLU A 1 103 ? -66.114 1.031 46.982 1.00 36.00 103 GLU A N 1
ATOM 804 C CA . GLU A 1 103 ? -67.050 1.911 47.710 1.00 36.00 103 GLU A CA 1
ATOM 805 C C . GLU A 1 103 ? -67.344 1.145 49.014 1.00 36.00 103 GLU A C 1
ATOM 807 O O . GLU A 1 103 ? -67.393 -0.109 48.953 1.00 36.00 103 GLU A O 1
#

Radius of gyration: 31.24 Å; chains: 1; bounding box: 83×25×73 Å